Protein AF-A0A7J2HY08-F1 (afdb_monomer_lite)

Radius of gyration: 21.98 Å; chains: 1; bounding box: 40×42×78 Å

Sequence (176 aa):
MRKLLLFVFSIVVALGVGYAAGKLAKPFLTNLYYAYESLMCKAAVESSLNSEELERIAMEIRSSEICRGWRGNYCYIREAFNWVKRNVPYKPDDELENFLFLNNDPIYTLKHGNDCEGRAILVAAILKKLNVTDVYIVFGRIGKTRHACVLARSNDGRFTGFSCPENFEIDHLVRV

Secondary structure (DSSP, 8-state):
-HHHHHHHHHHHHHHHHHHHHHHHHHHHHHHHHHHHHHHHHHHHHHHHTT-HHHHHHHHHHHT-GGGTT--SSHHHHHHHHHHHHHHS-B-PPPHHHHHTTGGG-HHHHHHH-B-HHHHHHHHHHHHHHTT---EEEEEEEETTEEEEEEEEE-TTS-EEEES--TTEEEEEEEE-

pLDDT: mean 85.63, std 17.03, range [33.84, 98.44]

Foldseek 3Di:
DVVVVVVVVVVCVVVVVVVVCVVVVVVVVVVVVVVVVQVLLVCQLVVCLPDPVLLVVLVVLVPDPQCPPPDWCPSSLVSLLVCCVPQFDADEDDPVCVVVVVLSHLVSRNVPNYHQSSSQSVSQSSCVSNVQQFKKWFWFDDVPDTGIKIWGAIPVGDIDIRPQDPSTGTPDMHGD

Structure (mmCIF, N/CA/C/O backbone):
data_AF-A0A7J2HY08-F1
#
_entry.id   AF-A0A7J2HY08-F1
#
loop_
_atom_site.group_PDB
_atom_site.id
_atom_site.type_symbol
_atom_site.label_atom_id
_atom_site.label_alt_id
_atom_site.label_comp_id
_atom_site.label_asym_id
_atom_site.label_entity_id
_atom_site.label_seq_id
_atom_site.pdbx_PDB_ins_code
_atom_site.Cartn_x
_atom_site.Cartn_y
_atom_site.Cartn_z
_atom_site.occupancy
_atom_site.B_iso_or_equiv
_atom_site.auth_seq_id
_atom_site.auth_comp_id
_atom_site.auth_asym_id
_atom_site.auth_atom_id
_atom_site.pdbx_PDB_model_num
ATOM 1 N N . MET A 1 1 ? 16.734 -25.159 -60.564 1.00 49.59 1 MET A N 1
ATOM 2 C CA . MET A 1 1 ? 15.744 -24.195 -60.021 1.00 49.59 1 MET A CA 1
ATOM 3 C C . MET A 1 1 ? 14.776 -24.790 -58.985 1.00 49.59 1 MET A C 1
ATOM 5 O O . MET A 1 1 ? 14.518 -24.128 -57.993 1.00 49.59 1 MET A O 1
ATOM 9 N N . ARG A 1 2 ? 14.297 -26.041 -59.116 1.00 44.56 2 ARG A N 1
ATOM 10 C CA . ARG A 1 2 ? 13.337 -26.669 -58.169 1.00 44.56 2 ARG A CA 1
ATOM 11 C C . ARG A 1 2 ? 13.827 -26.852 -56.715 1.00 44.56 2 ARG A C 1
ATOM 13 O O . ARG A 1 2 ? 13.017 -26.833 -55.800 1.00 44.56 2 ARG A O 1
ATOM 20 N N . LYS A 1 3 ? 15.140 -26.996 -56.491 1.00 37.12 3 LYS A N 1
ATOM 21 C CA . LYS A 1 3 ? 15.734 -27.183 -55.149 1.00 37.12 3 LYS A CA 1
ATOM 22 C C . LYS A 1 3 ? 15.863 -25.885 -54.330 1.00 37.12 3 LYS A C 1
ATOM 24 O O . LYS A 1 3 ? 15.928 -25.956 -53.112 1.00 37.12 3 LYS A O 1
ATOM 29 N N . LEU A 1 4 ? 15.849 -24.716 -54.980 1.00 33.84 4 LEU A N 1
ATOM 30 C CA . LEU A 1 4 ? 15.969 -23.414 -54.307 1.00 33.84 4 LEU A CA 1
ATOM 31 C C . LEU A 1 4 ? 14.632 -22.971 -53.678 1.00 33.84 4 LEU A C 1
ATOM 33 O O . LEU A 1 4 ? 14.614 -22.412 -52.589 1.00 33.84 4 LEU A O 1
ATOM 37 N N . LEU A 1 5 ? 13.507 -23.303 -54.322 1.00 38.34 5 LEU A N 1
ATOM 38 C CA . LEU A 1 5 ? 12.154 -22.998 -53.833 1.00 38.34 5 LEU A CA 1
ATOM 39 C C . LEU A 1 5 ? 11.778 -23.766 -52.557 1.00 38.34 5 LEU A C 1
ATOM 41 O O . LEU A 1 5 ? 11.121 -23.208 -51.684 1.00 38.34 5 LEU A O 1
ATOM 45 N N . LEU A 1 6 ? 12.226 -25.017 -52.416 1.00 39.19 6 LEU A N 1
ATOM 46 C CA . LEU A 1 6 ? 11.966 -25.825 -51.218 1.00 39.19 6 LEU A CA 1
ATOM 47 C C . LEU A 1 6 ? 12.736 -25.311 -49.991 1.00 39.19 6 LEU A C 1
ATOM 49 O O . LEU A 1 6 ? 12.201 -25.333 -48.889 1.00 39.19 6 LEU A O 1
ATOM 53 N N . PHE A 1 7 ? 13.949 -24.782 -50.181 1.00 37.19 7 PHE A N 1
ATOM 54 C CA . PHE A 1 7 ? 14.772 -24.254 -49.087 1.00 37.19 7 PHE A CA 1
ATOM 55 C C . PHE A 1 7 ? 14.223 -22.928 -48.530 1.00 37.19 7 PHE A C 1
ATOM 57 O O . PHE A 1 7 ? 14.184 -22.725 -47.318 1.00 37.19 7 PHE A O 1
ATOM 64 N N . VAL A 1 8 ? 13.719 -22.050 -49.405 1.00 47.34 8 VAL A N 1
ATOM 65 C CA . VAL A 1 8 ? 13.074 -20.788 -48.997 1.00 47.34 8 VAL A CA 1
ATOM 66 C C . VAL A 1 8 ? 11.752 -21.053 -48.265 1.00 47.34 8 VAL A C 1
ATOM 68 O O . VAL A 1 8 ? 11.467 -20.396 -47.267 1.00 47.34 8 VAL A O 1
ATOM 71 N N . PHE A 1 9 ? 10.974 -22.057 -48.684 1.00 43.19 9 PHE A N 1
ATOM 72 C CA . PHE A 1 9 ? 9.711 -22.405 -48.024 1.00 43.19 9 PHE A CA 1
ATOM 73 C C . PHE A 1 9 ? 9.922 -22.938 -46.596 1.00 43.19 9 PHE A C 1
ATOM 75 O O . PHE A 1 9 ? 9.191 -22.559 -45.684 1.00 43.19 9 PHE A O 1
ATOM 82 N N . SER A 1 10 ? 10.963 -23.745 -46.359 1.00 40.88 10 SER A N 1
ATOM 83 C CA . SER A 1 10 ? 11.300 -24.249 -45.019 1.00 40.88 10 SER A CA 1
ATOM 84 C C . SER A 1 10 ? 11.743 -23.146 -44.051 1.00 40.88 10 SER A C 1
ATOM 86 O O . SER A 1 10 ? 11.384 -23.194 -42.877 1.00 40.88 10 SER A O 1
ATOM 88 N N . ILE A 1 11 ? 12.461 -22.124 -44.533 1.00 47.69 11 ILE A N 1
ATOM 89 C CA . ILE A 1 11 ? 12.860 -20.965 -43.717 1.00 47.69 11 ILE A CA 1
ATOM 90 C C . ILE A 1 11 ? 11.644 -20.086 -43.392 1.00 47.69 11 ILE A C 1
ATOM 92 O O . ILE A 1 11 ? 11.488 -19.665 -42.250 1.00 47.69 11 ILE A O 1
ATOM 96 N N . VAL A 1 12 ? 10.740 -19.858 -44.352 1.00 51.19 12 VAL A N 1
ATOM 97 C CA . VAL A 1 12 ? 9.512 -19.072 -44.127 1.00 51.19 12 VAL A CA 1
ATOM 98 C C . VAL A 1 12 ? 8.552 -19.783 -43.167 1.00 51.19 12 VAL A C 1
ATOM 100 O O . VAL A 1 12 ? 7.958 -19.128 -42.315 1.00 51.19 12 VAL A O 1
ATOM 103 N N . VAL A 1 13 ? 8.438 -21.114 -43.230 1.00 52.03 13 VAL A N 1
ATOM 104 C CA . VAL A 1 13 ? 7.630 -21.893 -42.276 1.00 52.03 13 VAL A CA 1
ATOM 105 C C . VAL A 1 13 ? 8.285 -21.929 -40.890 1.00 52.03 13 VAL A C 1
ATOM 107 O O . VAL A 1 13 ? 7.591 -21.717 -39.902 1.00 52.03 13 VAL A O 1
ATOM 110 N N . ALA A 1 14 ? 9.607 -22.099 -40.782 1.00 46.88 14 ALA A N 1
ATOM 111 C CA . ALA A 1 14 ? 10.306 -22.060 -39.492 1.00 46.88 14 ALA A CA 1
ATOM 112 C C . ALA A 1 14 ? 10.238 -20.671 -38.824 1.00 46.88 14 ALA A C 1
ATOM 114 O O . ALA A 1 14 ? 9.980 -20.570 -37.623 1.00 46.88 14 ALA A O 1
ATOM 115 N N . LEU A 1 15 ? 10.384 -19.594 -39.603 1.00 43.50 15 LEU A N 1
ATOM 116 C CA . LEU A 1 15 ? 10.199 -18.221 -39.127 1.00 43.50 15 LEU A CA 1
ATOM 117 C C . LEU A 1 15 ? 8.727 -17.926 -38.806 1.00 43.50 15 LEU A C 1
ATOM 119 O O . LEU A 1 15 ? 8.451 -17.268 -37.809 1.00 43.50 15 LEU A O 1
ATOM 123 N N . GLY A 1 16 ? 7.777 -18.450 -39.584 1.00 47.25 16 GLY A N 1
ATOM 124 C CA . GLY A 1 16 ? 6.339 -18.309 -39.339 1.00 47.25 16 GLY A CA 1
ATOM 125 C C . GLY A 1 16 ? 5.863 -19.025 -38.071 1.00 47.25 16 GLY A C 1
ATOM 126 O O . GLY A 1 16 ? 5.072 -18.463 -37.315 1.00 47.25 16 GLY A O 1
ATOM 127 N N . VAL A 1 17 ? 6.392 -20.220 -37.785 1.00 49.00 17 VAL A N 1
ATOM 128 C CA . VAL A 1 17 ? 6.096 -20.991 -36.564 1.00 49.00 17 VAL A CA 1
ATOM 129 C C . VAL A 1 17 ? 6.774 -20.369 -35.341 1.00 49.00 17 VAL A C 1
ATOM 131 O O . VAL A 1 17 ? 6.126 -20.236 -34.307 1.00 49.00 17 VAL A O 1
ATOM 134 N N . GLY A 1 18 ? 8.018 -19.888 -35.453 1.00 47.19 18 GLY A N 1
ATOM 135 C CA . GLY A 1 18 ? 8.676 -19.124 -34.383 1.00 47.19 18 GLY A CA 1
ATOM 136 C C . GLY A 1 18 ? 7.981 -17.788 -34.085 1.00 47.19 18 GLY A C 1
ATOM 137 O O . GLY A 1 18 ? 7.846 -17.394 -32.927 1.00 47.19 18 GLY A O 1
ATOM 138 N N . TYR A 1 19 ? 7.460 -17.116 -35.113 1.00 47.34 19 TYR A N 1
ATOM 139 C CA . TYR A 1 19 ? 6.717 -15.861 -34.976 1.00 47.34 19 TYR A CA 1
ATOM 140 C C . TYR A 1 19 ? 5.312 -16.069 -34.384 1.00 47.34 19 TYR A C 1
ATOM 142 O O . TYR A 1 19 ? 4.876 -15.285 -33.539 1.00 47.34 19 TYR A O 1
ATOM 150 N N . ALA A 1 20 ? 4.617 -17.147 -34.762 1.00 52.19 20 ALA A N 1
ATOM 151 C CA . ALA A 1 20 ? 3.341 -17.539 -34.163 1.00 52.19 20 ALA A CA 1
ATOM 152 C C . ALA A 1 20 ? 3.508 -18.023 -32.709 1.00 52.19 20 ALA A C 1
ATOM 154 O O . ALA A 1 20 ? 2.745 -17.606 -31.836 1.00 52.19 20 ALA A O 1
ATOM 155 N N . ALA A 1 21 ? 4.549 -18.812 -32.420 1.00 52.12 21 ALA A N 1
ATOM 156 C CA . ALA A 1 21 ? 4.904 -19.226 -31.063 1.00 52.12 21 ALA A CA 1
ATOM 157 C C . ALA A 1 21 ? 5.285 -18.023 -30.188 1.00 52.12 21 ALA A C 1
ATOM 159 O O . ALA A 1 21 ? 4.823 -17.926 -29.059 1.00 52.12 21 ALA A O 1
ATOM 160 N N . GLY A 1 22 ? 6.029 -17.047 -30.718 1.00 52.62 22 GLY A N 1
ATOM 161 C CA . GLY A 1 22 ? 6.338 -15.798 -30.017 1.00 52.62 22 GLY A CA 1
ATOM 162 C C . GLY A 1 22 ? 5.111 -14.913 -29.754 1.00 52.62 22 GLY A C 1
ATOM 163 O O . GLY A 1 22 ? 5.041 -14.258 -28.713 1.00 52.62 22 GLY A O 1
ATOM 164 N N . LYS A 1 23 ? 4.116 -14.906 -30.654 1.00 56.31 23 LYS A N 1
ATOM 165 C CA . LYS A 1 23 ? 2.847 -14.178 -30.459 1.00 56.31 23 LYS A CA 1
ATOM 166 C C . LYS A 1 23 ? 1.919 -14.829 -29.431 1.00 56.31 23 LYS A C 1
ATOM 168 O O . LYS A 1 23 ? 1.181 -14.101 -28.780 1.00 56.31 23 LYS A O 1
ATOM 173 N N . LEU A 1 24 ? 1.967 -16.152 -29.267 1.00 56.28 24 LEU A N 1
ATOM 174 C CA . LEU A 1 24 ? 1.190 -16.881 -28.253 1.00 56.28 24 LEU A CA 1
ATOM 175 C C . LEU A 1 24 ? 1.922 -16.979 -26.904 1.00 56.28 24 LEU A C 1
ATOM 177 O O . LEU A 1 24 ? 1.288 -16.926 -25.854 1.00 56.28 24 LEU A O 1
ATOM 181 N N . ALA A 1 25 ? 3.255 -17.049 -26.914 1.00 61.66 25 ALA A N 1
ATOM 182 C CA . ALA A 1 25 ? 4.068 -17.113 -25.703 1.00 61.66 25 ALA A CA 1
ATOM 183 C C . ALA A 1 25 ? 4.076 -15.788 -24.933 1.00 61.66 25 ALA A C 1
ATOM 185 O O . ALA A 1 25 ? 4.043 -15.807 -23.710 1.00 61.66 25 ALA A O 1
ATOM 186 N N . LYS A 1 26 ? 4.074 -14.636 -25.620 1.00 61.72 26 LYS A N 1
ATOM 187 C CA . LYS A 1 26 ? 4.031 -13.319 -24.960 1.00 61.72 26 LYS A CA 1
ATOM 188 C C . LYS A 1 26 ? 2.834 -13.145 -24.015 1.00 61.72 26 LYS A C 1
ATOM 190 O O . LYS A 1 26 ? 3.081 -12.912 -22.839 1.00 61.72 26 LYS A O 1
ATOM 195 N N . PRO A 1 27 ? 1.569 -13.289 -24.456 1.00 69.88 27 PRO A N 1
ATOM 196 C CA . PRO A 1 27 ? 0.425 -13.138 -23.558 1.00 69.88 27 PRO A CA 1
ATOM 197 C C . PRO A 1 27 ? 0.414 -14.195 -22.447 1.00 69.88 27 PRO A C 1
ATOM 199 O O . PRO A 1 27 ? 0.046 -13.882 -21.321 1.00 69.88 27 PRO A O 1
ATOM 202 N N . PHE A 1 28 ? 0.874 -15.421 -22.722 1.00 69.69 28 PHE A N 1
ATOM 203 C CA . PHE A 1 28 ? 0.997 -16.457 -21.694 1.00 69.69 28 PHE A CA 1
ATOM 204 C C . PHE A 1 28 ? 2.020 -16.087 -20.607 1.00 69.69 28 PHE A C 1
ATOM 206 O O . PHE A 1 28 ? 1.708 -16.161 -19.422 1.00 69.69 28 PHE A O 1
ATOM 213 N N . LEU A 1 29 ? 3.215 -15.639 -20.998 1.00 70.62 29 LEU A N 1
ATOM 214 C CA . LEU A 1 29 ? 4.263 -15.205 -20.071 1.00 70.62 29 LEU A CA 1
ATOM 215 C C . LEU A 1 29 ? 3.851 -13.951 -19.293 1.00 70.62 29 LEU A C 1
ATOM 217 O O . LEU A 1 29 ? 4.128 -13.864 -18.102 1.00 70.62 29 LEU A O 1
ATOM 221 N N . THR A 1 30 ? 3.145 -13.015 -19.931 1.00 74.31 30 THR A N 1
ATOM 222 C CA . THR A 1 30 ? 2.574 -11.841 -19.260 1.00 74.31 30 THR A CA 1
ATOM 223 C C . THR A 1 30 ? 1.539 -12.243 -18.207 1.00 74.31 30 THR A C 1
ATOM 225 O O . THR A 1 30 ? 1.600 -11.759 -17.082 1.00 74.31 30 THR A O 1
ATOM 228 N N . ASN A 1 31 ? 0.640 -13.180 -18.522 1.00 74.38 31 ASN A N 1
ATOM 229 C CA . ASN A 1 31 ? -0.336 -13.686 -17.553 1.00 74.38 31 ASN A CA 1
ATOM 230 C C . ASN A 1 31 ? 0.332 -14.429 -16.389 1.00 74.38 31 ASN A C 1
ATOM 232 O O . ASN A 1 31 ? -0.079 -14.262 -15.244 1.00 74.38 31 ASN A O 1
ATOM 236 N N . LEU A 1 32 ? 1.365 -15.230 -16.668 1.00 77.88 32 LEU A N 1
ATOM 237 C CA . LEU A 1 32 ? 2.131 -15.925 -15.633 1.00 77.88 32 LEU A CA 1
ATOM 238 C C . LEU A 1 32 ? 2.846 -14.926 -14.712 1.00 77.88 32 LEU A C 1
ATOM 240 O O . LEU A 1 32 ? 2.826 -15.091 -13.495 1.00 77.88 32 LEU A O 1
ATOM 244 N N . TYR A 1 33 ? 3.433 -13.878 -15.294 1.00 80.00 33 TYR A N 1
ATOM 245 C CA . TYR A 1 33 ? 4.086 -12.802 -14.556 1.00 80.00 33 TYR A CA 1
ATOM 246 C C . TYR A 1 33 ? 3.100 -12.084 -13.625 1.00 80.00 33 TYR A C 1
ATOM 248 O O . TYR A 1 33 ? 3.364 -11.988 -12.432 1.00 80.00 33 TYR A O 1
ATOM 256 N N . TYR A 1 34 ? 1.927 -11.676 -14.122 1.00 82.00 34 TYR A N 1
ATOM 257 C CA . TYR A 1 34 ? 0.913 -11.028 -13.281 1.00 82.00 34 TYR A CA 1
ATOM 258 C C . TYR A 1 34 ? 0.350 -11.955 -12.202 1.00 82.00 34 TYR A C 1
ATOM 260 O O . TYR A 1 34 ? 0.070 -11.507 -11.092 1.00 82.00 34 TYR A O 1
ATOM 268 N N . ALA A 1 35 ? 0.200 -13.252 -12.488 1.00 81.50 35 ALA A N 1
ATOM 269 C CA . ALA A 1 35 ? -0.213 -14.226 -11.482 1.00 81.50 35 ALA A CA 1
ATOM 270 C C . ALA A 1 35 ? 0.835 -14.371 -10.366 1.00 81.50 35 ALA A C 1
ATOM 272 O O . ALA A 1 35 ? 0.473 -14.434 -9.191 1.00 81.50 35 ALA A O 1
ATOM 273 N N . TYR A 1 36 ? 2.121 -14.386 -10.726 1.00 84.75 36 TYR A N 1
ATOM 274 C CA . TYR A 1 36 ? 3.223 -14.408 -9.768 1.00 84.75 36 TYR A CA 1
ATOM 275 C C . TYR A 1 36 ? 3.266 -13.127 -8.922 1.00 84.75 36 TYR A C 1
ATOM 277 O O . TYR A 1 36 ? 3.252 -13.219 -7.699 1.00 84.75 36 TYR A O 1
ATOM 285 N N . GLU A 1 37 ? 3.233 -11.948 -9.550 1.00 82.50 37 GLU A N 1
ATOM 286 C CA . GLU A 1 37 ? 3.218 -10.638 -8.875 1.00 82.50 37 GLU A CA 1
ATOM 287 C C . GLU A 1 37 ? 2.030 -10.543 -7.900 1.00 82.50 37 GLU A C 1
ATOM 289 O O . GLU A 1 37 ? 2.197 -10.236 -6.721 1.00 82.50 37 GLU A O 1
ATOM 294 N N . SER A 1 38 ? 0.841 -10.977 -8.337 1.00 85.56 38 SER A N 1
ATOM 295 C CA . SER A 1 38 ? -0.355 -11.051 -7.488 1.00 85.56 38 SER A CA 1
ATOM 296 C C . SER A 1 38 ? -0.171 -11.943 -6.259 1.00 85.56 38 SER A C 1
ATOM 298 O O . SER A 1 38 ? -0.590 -11.578 -5.158 1.00 85.56 38 SER A O 1
ATOM 300 N N . LEU A 1 39 ? 0.42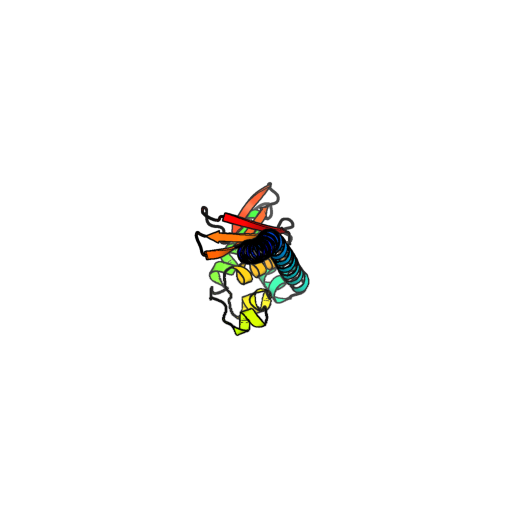7 -13.124 -6.439 1.00 88.69 39 LEU A N 1
ATOM 301 C CA . LEU A 1 39 ? 0.662 -14.067 -5.350 1.00 88.69 39 LEU A CA 1
ATOM 302 C C . LEU A 1 39 ? 1.675 -13.511 -4.346 1.00 88.69 39 LEU A C 1
ATOM 304 O O . LEU A 1 39 ? 1.435 -13.592 -3.142 1.00 88.69 39 LEU A O 1
ATOM 308 N N . MET A 1 40 ? 2.768 -12.926 -4.837 1.00 87.88 40 MET A 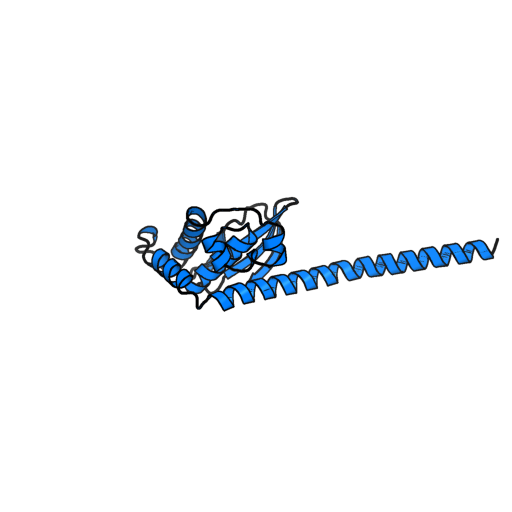N 1
ATOM 309 C CA . MET A 1 40 ? 3.836 -12.386 -3.998 1.00 87.88 40 MET A CA 1
ATOM 310 C C . MET A 1 40 ? 3.351 -11.206 -3.161 1.00 87.88 40 MET A C 1
ATOM 312 O O . MET A 1 40 ? 3.529 -11.224 -1.945 1.00 87.88 40 MET A O 1
ATOM 316 N N . CYS A 1 41 ? 2.652 -10.235 -3.756 1.00 88.75 41 CYS A N 1
ATOM 317 C CA . CYS A 1 41 ? 2.145 -9.088 -3.003 1.00 88.75 41 CYS A CA 1
ATOM 318 C C . CYS A 1 41 ? 1.096 -9.497 -1.967 1.00 88.75 41 CYS A C 1
ATOM 320 O O . CYS A 1 41 ? 1.079 -8.979 -0.850 1.00 88.75 41 CYS A O 1
ATOM 322 N N . LYS A 1 42 ? 0.223 -10.451 -2.311 1.00 93.12 42 LYS A N 1
ATOM 323 C CA . LYS A 1 42 ? -0.762 -10.969 -1.363 1.00 93.12 42 LYS A CA 1
ATOM 324 C C . LYS A 1 42 ? -0.086 -11.683 -0.192 1.00 93.12 42 LYS A C 1
ATOM 326 O O . LYS A 1 42 ? -0.398 -11.381 0.956 1.00 93.12 42 LYS A O 1
ATOM 331 N N . ALA A 1 43 ? 0.868 -12.570 -0.473 1.00 92.44 43 ALA A N 1
ATOM 332 C CA . ALA A 1 43 ? 1.618 -13.281 0.558 1.00 92.44 43 ALA A CA 1
ATOM 333 C C . ALA A 1 43 ? 2.425 -12.320 1.448 1.00 92.44 43 ALA A C 1
ATOM 335 O O . ALA A 1 43 ? 2.441 -12.477 2.668 1.00 92.44 43 ALA A O 1
ATOM 336 N N . ALA A 1 44 ? 3.043 -11.293 0.863 1.00 92.88 44 ALA A N 1
ATOM 337 C CA . ALA A 1 44 ? 3.742 -10.234 1.583 1.00 92.88 44 ALA A CA 1
ATOM 338 C C . ALA A 1 44 ? 2.827 -9.504 2.575 1.00 92.88 44 ALA A C 1
ATOM 340 O O . ALA A 1 44 ? 3.132 -9.409 3.766 1.00 92.88 44 ALA A O 1
ATOM 341 N N . VAL A 1 45 ? 1.666 -9.039 2.106 1.00 94.81 45 VAL A N 1
ATOM 342 C CA . VAL A 1 45 ? 0.680 -8.379 2.967 1.00 94.81 45 VAL A CA 1
ATOM 343 C C . VAL A 1 45 ? 0.219 -9.325 4.076 1.00 94.81 45 VAL A C 1
ATOM 345 O O . VAL A 1 45 ? 0.303 -8.958 5.245 1.00 94.81 45 VAL A O 1
ATOM 348 N N . GLU A 1 46 ? -0.207 -10.545 3.741 1.00 94.75 46 GLU A N 1
ATOM 349 C CA . GLU A 1 46 ? -0.746 -11.516 4.703 1.00 94.75 46 GLU A CA 1
ATOM 350 C C . GLU A 1 46 ? 0.280 -11.936 5.765 1.00 94.75 46 GLU A C 1
ATOM 352 O O . GLU A 1 46 ? -0.032 -11.949 6.957 1.00 94.75 46 GLU A O 1
ATOM 357 N N . SER A 1 47 ? 1.519 -12.223 5.358 1.00 92.88 47 SER A N 1
ATOM 358 C CA . SER A 1 47 ? 2.599 -12.610 6.277 1.00 92.88 47 SER A CA 1
ATOM 359 C C . SER A 1 47 ? 3.001 -11.483 7.233 1.00 92.88 47 SER A C 1
ATOM 361 O O . SER A 1 47 ? 3.385 -11.749 8.373 1.00 92.88 47 SER A O 1
ATOM 363 N N . SER A 1 48 ? 2.839 -10.223 6.821 1.00 93.38 48 SER A N 1
ATOM 364 C CA . SER A 1 48 ? 3.151 -9.062 7.658 1.00 93.38 48 SER A CA 1
ATOM 365 C C . SER A 1 48 ? 2.091 -8.740 8.718 1.00 93.38 48 SER A C 1
ATOM 367 O O . SER A 1 48 ? 2.367 -7.982 9.649 1.00 93.38 48 SER A O 1
ATOM 369 N N . LEU A 1 49 ? 0.886 -9.325 8.651 1.00 93.00 49 LEU A N 1
ATOM 370 C CA . LEU A 1 49 ? -0.228 -8.962 9.545 1.00 93.00 49 LEU A CA 1
ATOM 371 C C . LEU A 1 49 ? 0.006 -9.296 11.023 1.00 93.00 49 LEU A C 1
ATOM 373 O O . LEU A 1 49 ? -0.740 -8.807 11.869 1.00 93.00 49 LEU A O 1
ATOM 377 N N . ASN A 1 50 ? 1.037 -10.066 11.358 1.00 93.88 50 ASN A N 1
ATOM 378 C CA . ASN A 1 50 ? 1.432 -10.324 12.744 1.00 93.88 50 ASN A CA 1
ATOM 379 C C . ASN A 1 50 ? 2.536 -9.376 13.253 1.00 93.88 50 ASN A C 1
ATOM 381 O O . ASN A 1 50 ? 2.944 -9.499 14.402 1.00 93.88 50 ASN A O 1
ATOM 385 N N . SER A 1 51 ? 3.006 -8.419 12.442 1.00 96.62 51 SER A N 1
ATOM 386 C CA . SER A 1 51 ? 4.025 -7.445 12.860 1.00 96.62 51 SER A CA 1
ATOM 387 C C . SER A 1 51 ? 3.507 -6.504 13.952 1.00 96.62 51 SER A C 1
ATOM 389 O O . SER A 1 51 ? 2.443 -5.881 13.817 1.00 96.62 51 SER A O 1
ATOM 391 N N . GLU A 1 52 ? 4.310 -6.364 15.009 1.00 96.94 52 GLU A N 1
ATOM 392 C CA . GLU A 1 52 ? 4.115 -5.386 16.081 1.00 96.94 52 GLU A CA 1
ATOM 393 C C . GLU A 1 52 ? 4.322 -3.952 15.580 1.00 96.94 52 GLU A C 1
ATOM 395 O O . GLU A 1 52 ? 3.583 -3.050 15.976 1.00 96.94 52 GLU A O 1
ATOM 400 N N . GLU A 1 53 ? 5.270 -3.720 14.663 1.00 96.94 53 GLU A N 1
ATOM 401 C CA . GLU A 1 53 ? 5.485 -2.398 14.076 1.00 96.94 53 GLU A CA 1
ATOM 402 C C . GLU A 1 53 ? 4.262 -1.913 13.297 1.00 96.94 53 GLU A C 1
ATOM 404 O O . GLU A 1 53 ? 3.859 -0.757 13.452 1.00 96.94 53 GLU A O 1
ATOM 409 N N . LEU A 1 54 ? 3.633 -2.787 12.502 1.00 97.25 54 LEU A N 1
ATOM 410 C CA . LEU A 1 54 ? 2.411 -2.425 11.785 1.00 97.25 54 LEU A CA 1
ATOM 411 C C . LEU A 1 54 ? 1.229 -2.205 12.733 1.00 97.25 54 LEU A C 1
ATOM 413 O O . LEU A 1 54 ? 0.422 -1.308 12.489 1.00 97.25 54 LEU A O 1
ATOM 417 N N . GLU A 1 55 ? 1.130 -2.968 13.827 1.00 97.56 55 GLU A N 1
ATOM 418 C CA . GLU A 1 55 ? 0.108 -2.718 14.851 1.00 97.56 55 GLU A CA 1
ATOM 419 C C . GLU A 1 55 ? 0.315 -1.353 15.519 1.00 97.56 55 GLU A C 1
ATOM 421 O O . GLU A 1 55 ? -0.632 -0.578 15.658 1.00 97.56 55 GLU A O 1
ATOM 426 N N . ARG A 1 56 ? 1.563 -1.009 15.862 1.00 97.75 56 ARG A N 1
ATOM 427 C CA . ARG A 1 56 ? 1.915 0.295 16.435 1.00 97.75 56 ARG A CA 1
ATOM 428 C C . ARG A 1 56 ? 1.514 1.444 15.510 1.00 97.75 56 ARG A C 1
ATOM 430 O O . ARG A 1 56 ? 0.912 2.411 15.971 1.00 97.75 56 ARG A O 1
ATOM 437 N N . ILE A 1 57 ? 1.805 1.329 14.215 1.00 98.00 57 ILE A N 1
ATOM 438 C CA . ILE A 1 57 ? 1.438 2.340 13.212 1.00 98.00 57 ILE A CA 1
ATOM 439 C C . ILE A 1 57 ? -0.084 2.435 13.063 1.00 98.00 57 ILE A C 1
ATOM 441 O O . ILE A 1 57 ? -0.639 3.533 13.038 1.00 98.00 57 ILE A O 1
ATOM 445 N N . ALA A 1 58 ? -0.786 1.301 13.004 1.00 97.19 58 ALA A N 1
ATOM 446 C CA . ALA A 1 58 ? -2.243 1.296 12.930 1.00 97.19 58 ALA A CA 1
ATOM 447 C C . ALA A 1 58 ? -2.877 1.959 14.164 1.00 97.19 58 ALA A C 1
ATOM 449 O O . ALA A 1 58 ? -3.838 2.717 14.025 1.00 97.19 58 ALA A O 1
ATOM 450 N N . MET A 1 59 ? -2.329 1.731 15.362 1.00 96.69 59 MET A N 1
ATOM 451 C CA . MET A 1 59 ? -2.754 2.425 16.581 1.00 96.69 59 MET A CA 1
ATOM 452 C C . MET A 1 59 ? -2.506 3.934 16.507 1.00 96.69 59 MET A C 1
ATOM 454 O O . MET A 1 59 ? -3.408 4.693 16.849 1.00 96.69 59 MET A O 1
ATOM 458 N N . GLU A 1 60 ? -1.344 4.369 16.016 1.00 96.88 60 GLU A N 1
ATOM 459 C CA . GLU A 1 60 ? -1.008 5.789 15.820 1.00 96.88 60 GLU A CA 1
ATOM 460 C C . GLU A 1 60 ? -1.985 6.485 14.855 1.00 96.88 60 GLU A C 1
ATOM 462 O O . GLU A 1 60 ? -2.463 7.587 15.115 1.00 96.88 60 GLU A O 1
ATOM 467 N N . ILE A 1 61 ? -2.357 5.815 13.762 1.00 96.94 61 ILE A N 1
ATOM 468 C CA . ILE A 1 61 ? -3.344 6.334 12.806 1.00 96.94 61 ILE A CA 1
ATOM 469 C C . ILE A 1 61 ? -4.746 6.381 13.430 1.00 96.94 61 ILE A C 1
ATOM 471 O O . ILE A 1 61 ? -5.467 7.364 13.251 1.00 96.94 61 ILE A O 1
ATOM 475 N N . ARG A 1 62 ? -5.146 5.344 14.180 1.00 94.06 62 ARG A N 1
ATOM 476 C CA . ARG A 1 62 ? -6.452 5.291 14.866 1.00 94.06 62 ARG A CA 1
ATOM 477 C C . ARG A 1 62 ? -6.599 6.390 15.916 1.00 94.06 62 ARG A C 1
ATOM 479 O O . ARG A 1 62 ? -7.695 6.931 16.060 1.00 94.06 62 ARG A O 1
ATOM 486 N N . SER A 1 63 ? -5.523 6.701 16.638 1.00 93.69 63 SER A N 1
ATOM 487 C CA . SER A 1 63 ? -5.494 7.729 17.683 1.00 93.69 63 SER A CA 1
ATOM 488 C C . SER A 1 63 ? -5.221 9.139 17.152 1.00 93.69 63 SER A C 1
ATOM 490 O O . SER A 1 63 ? -5.229 10.087 17.934 1.00 93.69 63 SER A O 1
ATOM 492 N N . SER A 1 64 ? -5.019 9.300 15.840 1.00 93.56 64 SER A N 1
ATOM 493 C CA . SER A 1 64 ? -4.772 10.602 15.227 1.00 93.56 64 SER A CA 1
ATOM 494 C C . SER A 1 64 ? -5.944 11.564 15.433 1.00 93.56 64 SER A C 1
ATOM 496 O O . SER A 1 64 ? -7.088 11.295 15.052 1.00 93.56 64 SER A O 1
ATOM 498 N N . GLU A 1 65 ? -5.626 12.749 15.953 1.00 93.56 65 GLU A N 1
ATOM 499 C CA . GLU A 1 65 ? -6.552 13.872 16.123 1.00 93.56 65 GLU A CA 1
ATOM 500 C C . GLU A 1 65 ? -7.244 14.275 14.814 1.00 93.56 65 GLU A C 1
ATOM 502 O O . GLU A 1 65 ? -8.387 14.731 14.831 1.00 93.56 65 GLU A O 1
ATOM 507 N N . ILE A 1 66 ? -6.582 14.052 13.671 1.00 92.38 66 ILE A N 1
ATOM 508 C CA . ILE A 1 66 ? -7.093 14.361 12.326 1.00 92.38 66 ILE A CA 1
ATOM 509 C C . ILE A 1 66 ? -8.409 13.619 12.055 1.00 92.38 66 ILE A C 1
ATOM 511 O O . ILE A 1 66 ? -9.309 14.159 11.408 1.00 92.38 66 ILE A O 1
ATOM 515 N N . CYS A 1 67 ? -8.534 12.394 12.571 1.00 93.31 67 CYS A N 1
ATOM 516 C CA . CYS A 1 67 ? -9.698 11.541 12.358 1.00 93.31 67 CYS A CA 1
ATOM 517 C C . CYS A 1 67 ? -10.697 11.552 13.517 1.00 93.31 67 CYS A C 1
ATOM 519 O O . CYS A 1 67 ? -11.689 10.818 13.482 1.00 93.31 67 CYS A O 1
ATOM 521 N N . ARG A 1 68 ? -10.505 12.411 14.524 1.00 92.12 68 ARG A N 1
ATOM 522 C CA . ARG A 1 68 ? -11.442 12.523 15.643 1.00 92.12 68 ARG A CA 1
ATOM 523 C C . ARG A 1 68 ? -12.832 12.938 15.142 1.00 92.12 68 ARG A C 1
ATOM 525 O O . ARG A 1 68 ? -12.987 13.929 14.437 1.00 92.12 68 ARG A O 1
ATOM 532 N N . GLY A 1 69 ? -13.854 12.169 15.519 1.00 86.69 69 GLY A N 1
ATOM 533 C CA . GLY A 1 69 ? -15.253 12.432 15.154 1.00 86.69 69 GLY A CA 1
ATOM 534 C C . GLY A 1 69 ? -15.664 11.961 13.753 1.00 86.69 69 GLY A C 1
ATOM 535 O O . GLY A 1 69 ? -16.838 12.084 13.397 1.00 86.69 69 GLY A O 1
ATOM 536 N N . TRP A 1 70 ? -14.751 11.383 12.968 1.00 88.00 70 TRP A N 1
ATOM 537 C CA . TRP A 1 70 ? -15.101 10.788 11.681 1.00 88.00 70 TRP A CA 1
ATOM 538 C C . TRP A 1 70 ? -15.856 9.469 11.864 1.00 88.00 70 TRP A C 1
ATOM 540 O O . TRP A 1 70 ? -15.538 8.658 12.731 1.00 88.00 70 TRP A O 1
ATOM 550 N N . ARG A 1 71 ? -16.862 9.238 11.013 1.00 82.62 71 ARG A N 1
ATOM 551 C CA . ARG A 1 71 ? -17.575 7.957 10.933 1.00 82.62 71 ARG A CA 1
ATOM 552 C C . ARG A 1 71 ? -17.011 7.123 9.784 1.00 82.62 71 ARG A C 1
ATOM 554 O O . ARG A 1 71 ? -16.847 7.627 8.676 1.00 82.62 71 ARG A O 1
ATOM 561 N N . GLY A 1 72 ? -16.770 5.838 10.041 1.00 86.06 72 GLY A N 1
ATOM 562 C CA . GLY A 1 72 ? -16.226 4.902 9.055 1.00 86.06 72 GLY A CA 1
ATOM 563 C C . GLY A 1 72 ? -14.709 5.007 8.874 1.00 86.06 72 GLY A C 1
ATOM 564 O O . GLY A 1 72 ? -14.017 5.696 9.617 1.00 86.06 72 GLY A O 1
ATOM 565 N N . ASN A 1 73 ? -14.182 4.292 7.881 1.00 93.88 73 ASN A N 1
ATOM 566 C CA . ASN A 1 73 ? -12.741 4.129 7.658 1.00 93.88 73 ASN A CA 1
ATOM 567 C C . ASN A 1 73 ? -12.128 5.096 6.630 1.00 93.88 73 ASN A C 1
ATOM 569 O O . ASN A 1 73 ? -10.916 5.075 6.448 1.00 93.88 73 ASN A O 1
ATOM 573 N N . TYR A 1 74 ? -12.915 5.971 5.992 1.00 94.56 74 TYR A N 1
ATOM 574 C CA . TYR A 1 74 ? -12.409 6.896 4.967 1.00 94.56 74 TYR A CA 1
ATOM 575 C C . TYR A 1 74 ? -11.277 7.802 5.478 1.00 94.56 74 TYR A C 1
ATOM 577 O O . TYR A 1 74 ? -10.253 7.951 4.809 1.00 94.56 74 TYR A O 1
ATOM 585 N N . CYS A 1 75 ? -11.424 8.378 6.678 1.00 95.25 75 CYS A N 1
ATOM 586 C CA . CYS A 1 75 ? -10.367 9.214 7.250 1.00 95.25 75 CYS A CA 1
ATOM 587 C C . CYS A 1 75 ? -9.100 8.405 7.533 1.00 95.25 75 CYS A C 1
ATOM 589 O O . CYS A 1 75 ? -8.019 8.817 7.129 1.00 95.25 75 CYS A O 1
ATOM 591 N N . TYR A 1 76 ? -9.236 7.225 8.145 1.00 96.50 76 TYR A N 1
ATOM 592 C CA . TYR A 1 76 ? -8.096 6.365 8.464 1.00 96.50 76 TYR A CA 1
ATOM 593 C C . TYR A 1 76 ? -7.356 5.880 7.211 1.00 96.50 76 TYR A C 1
ATOM 595 O O . TYR A 1 76 ? -6.132 5.807 7.231 1.00 96.50 76 TYR A O 1
ATOM 603 N N . ILE A 1 77 ? -8.064 5.631 6.101 1.00 97.88 77 ILE A N 1
ATOM 604 C CA . ILE A 1 77 ? -7.444 5.330 4.801 1.00 97.88 77 ILE A CA 1
ATOM 605 C C . ILE A 1 77 ? -6.561 6.499 4.348 1.00 97.88 77 ILE A C 1
ATOM 607 O O . ILE A 1 77 ? -5.383 6.320 4.043 1.00 97.88 77 ILE A O 1
ATOM 611 N N . ARG A 1 78 ? -7.113 7.719 4.339 1.00 97.00 78 ARG A N 1
ATOM 612 C CA . ARG A 1 78 ? -6.358 8.917 3.944 1.00 97.00 78 ARG A CA 1
ATOM 613 C C . ARG A 1 78 ? -5.203 9.209 4.889 1.00 97.00 78 ARG A C 1
ATOM 615 O O . ARG A 1 78 ? -4.148 9.651 4.440 1.00 97.00 78 ARG A O 1
ATOM 622 N N . GLU A 1 79 ? -5.387 8.966 6.178 1.00 97.25 79 GLU A N 1
ATOM 623 C CA . GLU A 1 79 ? -4.339 9.211 7.151 1.00 97.25 79 GLU A CA 1
ATOM 624 C C . GLU A 1 79 ? -3.218 8.180 7.050 1.00 97.25 79 GLU A C 1
ATOM 626 O O . GLU A 1 79 ? -2.060 8.575 7.099 1.00 97.25 79 GLU A O 1
ATOM 631 N N . ALA A 1 80 ? -3.513 6.910 6.758 1.00 98.06 80 ALA A N 1
ATOM 632 C CA . ALA A 1 80 ? -2.489 5.922 6.410 1.00 98.06 80 ALA A CA 1
ATOM 633 C C . ALA A 1 80 ? -1.659 6.363 5.193 1.00 98.06 80 ALA A C 1
ATOM 635 O O . ALA A 1 80 ? -0.428 6.300 5.211 1.00 98.06 80 ALA A O 1
ATOM 636 N N . PHE A 1 81 ? -2.317 6.889 4.156 1.00 97.94 81 PHE A N 1
ATOM 637 C CA . PHE A 1 81 ? -1.645 7.414 2.964 1.00 97.94 81 PHE A CA 1
ATOM 638 C C . PHE A 1 81 ? -0.707 8.573 3.300 1.00 97.94 81 PHE A C 1
ATOM 640 O O . PHE A 1 81 ? 0.434 8.621 2.834 1.00 97.94 81 PHE A O 1
ATOM 647 N N . ASN A 1 82 ? -1.176 9.514 4.115 1.00 97.25 82 ASN A N 1
ATOM 648 C CA . ASN A 1 82 ? -0.370 10.652 4.532 1.00 97.25 82 ASN A CA 1
ATOM 649 C C . ASN A 1 82 ? 0.770 10.228 5.463 1.00 97.25 82 ASN A C 1
ATOM 651 O O . ASN A 1 82 ? 1.880 10.745 5.344 1.00 97.25 82 ASN A O 1
ATOM 655 N N . TRP A 1 83 ? 0.519 9.272 6.354 1.00 97.62 83 TRP A N 1
ATOM 656 C CA . TRP A 1 83 ? 1.511 8.740 7.274 1.00 97.62 83 TRP A CA 1
ATOM 657 C C . TRP A 1 83 ? 2.684 8.124 6.509 1.00 97.62 83 TRP A C 1
ATOM 659 O O . TRP A 1 83 ? 3.826 8.513 6.746 1.00 97.62 83 TRP A O 1
ATOM 669 N N . VAL A 1 84 ? 2.420 7.265 5.516 1.00 98.12 84 VAL A N 1
ATOM 670 C CA . VAL A 1 84 ? 3.479 6.682 4.672 1.00 98.12 84 VAL A CA 1
ATOM 671 C C . VAL A 1 84 ? 4.185 7.756 3.839 1.00 98.12 84 VAL A C 1
ATOM 673 O O . VAL A 1 84 ? 5.402 7.699 3.670 1.00 98.12 84 VAL A O 1
ATOM 676 N N . LYS A 1 85 ? 3.467 8.775 3.346 1.00 96.62 85 LYS A N 1
ATOM 677 C CA . LYS A 1 85 ? 4.085 9.908 2.630 1.00 96.62 85 LYS A CA 1
ATOM 678 C C . LYS A 1 85 ? 5.104 10.670 3.467 1.00 96.62 85 LYS A C 1
ATOM 680 O O . LYS A 1 85 ? 6.131 11.061 2.923 1.00 96.62 85 LYS A O 1
ATOM 685 N N . ARG A 1 86 ? 4.809 10.885 4.750 1.00 96.31 86 ARG A N 1
ATOM 686 C CA . ARG A 1 86 ? 5.651 11.670 5.662 1.00 96.31 86 ARG A CA 1
ATOM 687 C C . ARG A 1 86 ? 6.790 10.861 6.275 1.00 96.31 86 ARG A C 1
ATOM 689 O O . ARG A 1 86 ? 7.860 11.418 6.479 1.00 96.31 86 ARG A O 1
ATOM 696 N N . ASN A 1 87 ? 6.555 9.585 6.580 1.00 97.56 87 ASN A N 1
ATOM 697 C CA . ASN A 1 87 ? 7.476 8.787 7.393 1.00 97.56 87 ASN A CA 1
ATOM 698 C C . ASN A 1 87 ? 8.325 7.797 6.591 1.00 97.56 87 ASN A C 1
ATOM 700 O O . ASN A 1 87 ? 9.344 7.341 7.096 1.00 97.56 87 ASN A O 1
ATOM 704 N N . VAL A 1 88 ? 7.926 7.457 5.362 1.00 97.19 88 VAL A N 1
ATOM 705 C CA . VAL A 1 88 ? 8.623 6.447 4.555 1.00 97.19 88 VAL A CA 1
ATOM 706 C C . VAL A 1 88 ? 9.221 7.118 3.322 1.00 97.19 88 VAL A C 1
ATOM 708 O O . VAL A 1 88 ? 8.458 7.585 2.463 1.00 97.19 88 VAL A O 1
ATOM 711 N N . PRO A 1 89 ? 10.560 7.193 3.212 1.00 94.69 89 PRO A N 1
ATOM 712 C CA . PRO A 1 89 ? 11.205 7.834 2.080 1.00 94.69 89 PRO A CA 1
ATOM 713 C C . PRO A 1 89 ? 10.932 7.055 0.792 1.00 94.69 89 PRO A C 1
ATOM 715 O O . PRO A 1 89 ? 10.878 5.825 0.782 1.00 94.69 89 PRO A O 1
ATOM 718 N N . TYR A 1 90 ? 10.760 7.795 -0.301 1.00 94.19 90 TYR A N 1
ATOM 719 C CA . TYR A 1 90 ? 10.772 7.214 -1.637 1.00 94.19 90 TYR A CA 1
ATOM 720 C C . TYR A 1 90 ? 12.221 7.061 -2.086 1.00 94.19 90 TYR A C 1
ATOM 722 O O . TYR A 1 90 ? 12.945 8.058 -2.133 1.00 94.19 90 TYR A O 1
ATOM 730 N N . LYS A 1 91 ? 12.622 5.847 -2.451 1.00 93.69 91 LYS A N 1
ATOM 731 C CA . LYS A 1 91 ? 13.906 5.591 -3.107 1.00 93.69 91 LYS A CA 1
ATOM 732 C C . LYS A 1 91 ? 13.702 4.555 -4.216 1.00 93.69 91 LYS A C 1
ATOM 734 O O . LYS A 1 91 ? 12.901 3.653 -4.011 1.00 93.69 91 LYS A O 1
ATOM 739 N N . PRO A 1 92 ? 14.370 4.671 -5.371 1.00 90.12 92 PRO A N 1
ATOM 740 C CA . PRO A 1 92 ? 14.428 3.573 -6.331 1.00 90.12 92 PRO A CA 1
ATOM 741 C C . PRO A 1 92 ? 15.120 2.355 -5.711 1.00 90.12 92 PRO A C 1
ATOM 743 O O . PRO A 1 92 ? 16.076 2.540 -4.956 1.00 90.12 92 PRO A O 1
ATOM 746 N N . ASP A 1 93 ? 14.664 1.156 -6.064 1.00 85.62 93 ASP A N 1
ATOM 747 C CA . ASP A 1 93 ? 15.309 -0.087 -5.639 1.00 85.62 93 ASP A CA 1
ATOM 748 C C . ASP A 1 93 ? 16.672 -0.267 -6.313 1.00 85.62 93 ASP A C 1
ATOM 750 O O . ASP A 1 93 ? 16.828 -0.012 -7.514 1.00 85.62 93 ASP A O 1
ATOM 754 N N . ASP A 1 94 ? 17.654 -0.748 -5.553 1.00 89.75 94 ASP A N 1
ATOM 755 C CA . ASP A 1 94 ? 18.928 -1.200 -6.106 1.00 89.75 94 ASP A CA 1
ATOM 756 C C . ASP A 1 94 ? 18.859 -2.646 -6.644 1.00 89.75 94 ASP A C 1
ATOM 758 O O . ASP A 1 94 ? 17.851 -3.353 -6.533 1.00 89.75 94 ASP A O 1
ATOM 762 N N . GLU A 1 95 ? 19.924 -3.095 -7.312 1.00 85.12 95 GLU A N 1
ATOM 763 C CA . GLU A 1 95 ? 19.962 -4.433 -7.920 1.00 85.12 95 GLU A CA 1
ATOM 764 C C . GLU A 1 95 ? 19.841 -5.558 -6.881 1.00 85.12 95 GLU A C 1
ATOM 766 O O . GLU A 1 95 ? 19.249 -6.600 -7.169 1.00 85.12 95 GLU A O 1
ATOM 771 N N . LEU A 1 96 ? 20.380 -5.357 -5.675 1.00 85.56 96 LEU A N 1
ATOM 772 C CA . LEU A 1 96 ? 20.354 -6.353 -4.609 1.00 85.56 96 LEU A CA 1
ATOM 773 C C . LEU A 1 96 ? 18.962 -6.439 -3.977 1.00 85.56 96 LEU A C 1
ATOM 775 O O . LEU A 1 96 ? 18.472 -7.541 -3.732 1.00 85.56 96 LEU A O 1
ATOM 779 N N . GLU A 1 97 ? 18.316 -5.296 -3.752 1.00 85.81 97 GLU A N 1
ATOM 780 C CA . GLU A 1 97 ? 16.936 -5.207 -3.269 1.00 85.81 97 GLU A CA 1
ATOM 781 C C . GLU A 1 97 ? 15.971 -5.913 -4.222 1.00 85.81 97 GLU A C 1
ATOM 783 O O . GLU A 1 97 ? 15.152 -6.722 -3.779 1.00 85.81 97 GLU A O 1
ATOM 788 N N . ASN A 1 98 ? 16.134 -5.689 -5.529 1.00 81.00 98 ASN A N 1
ATOM 789 C CA . ASN A 1 98 ? 15.371 -6.382 -6.564 1.00 81.00 98 ASN A CA 1
ATOM 790 C C . ASN A 1 98 ? 15.648 -7.891 -6.578 1.00 81.00 98 ASN A C 1
ATOM 792 O O . ASN A 1 98 ? 14.720 -8.692 -6.666 1.00 81.00 98 ASN A O 1
ATOM 796 N N . PHE A 1 99 ? 16.916 -8.299 -6.474 1.00 80.06 99 PHE A N 1
ATOM 797 C CA . PHE A 1 99 ? 17.295 -9.715 -6.484 1.00 80.06 99 PHE A CA 1
ATOM 798 C C . PHE A 1 99 ? 16.723 -10.489 -5.288 1.00 80.06 99 PHE A C 1
ATOM 800 O O . PHE A 1 99 ? 16.328 -11.647 -5.422 1.00 80.06 99 PHE A O 1
ATOM 807 N N . LEU A 1 100 ? 16.677 -9.850 -4.119 1.00 82.75 100 LEU A N 1
ATOM 808 C CA . LEU A 1 100 ? 16.163 -10.432 -2.880 1.00 82.75 100 LEU A CA 1
ATOM 809 C C . LEU A 1 100 ? 14.656 -10.215 -2.681 1.00 82.75 100 LEU A C 1
ATOM 811 O O . LEU A 1 100 ? 14.117 -10.678 -1.677 1.00 82.75 100 LEU A O 1
ATOM 815 N N . PHE A 1 101 ? 13.978 -9.540 -3.615 1.00 82.94 101 PHE A N 1
ATOM 816 C CA . PHE A 1 101 ? 12.561 -9.177 -3.517 1.00 82.94 101 PHE A CA 1
ATOM 817 C C . PHE A 1 101 ? 12.228 -8.392 -2.236 1.00 82.94 101 PHE A C 1
ATOM 819 O O . PHE A 1 101 ? 11.153 -8.557 -1.658 1.00 82.94 101 PHE A O 1
ATOM 826 N N . LEU A 1 102 ? 13.147 -7.537 -1.772 1.00 83.56 102 LEU A N 1
ATOM 827 C CA . LEU A 1 102 ? 12.961 -6.753 -0.542 1.00 83.56 102 LEU A CA 1
ATOM 828 C C . LEU A 1 102 ? 11.901 -5.660 -0.697 1.00 83.56 102 LEU A C 1
ATOM 830 O O . LEU A 1 102 ? 11.306 -5.236 0.292 1.00 83.56 102 LEU A O 1
ATOM 834 N N . ASN A 1 103 ? 11.606 -5.266 -1.935 1.00 80.56 103 ASN A N 1
ATOM 835 C CA . ASN A 1 103 ? 10.468 -4.417 -2.265 1.00 80.56 103 ASN A CA 1
ATOM 836 C C . ASN A 1 103 ? 9.123 -5.063 -1.886 1.00 80.56 103 ASN A C 1
ATOM 838 O O . ASN A 1 103 ? 8.169 -4.357 -1.581 1.00 80.56 103 ASN A O 1
ATOM 842 N N . ASN A 1 104 ? 9.050 -6.395 -1.790 1.00 86.56 104 ASN A N 1
ATOM 843 C CA . ASN A 1 104 ? 7.867 -7.093 -1.291 1.00 86.56 104 ASN A CA 1
ATOM 844 C C . ASN A 1 104 ? 7.799 -7.183 0.242 1.00 86.56 104 ASN A C 1
ATOM 846 O O . ASN A 1 104 ? 6.803 -7.670 0.766 1.00 86.56 104 ASN A O 1
ATOM 850 N N . ASP A 1 105 ? 8.801 -6.721 0.992 1.00 91.88 105 ASP A N 1
ATOM 851 C CA . ASP A 1 105 ? 8.765 -6.742 2.456 1.00 91.88 105 ASP A CA 1
ATOM 852 C C . ASP A 1 105 ? 8.302 -5.373 3.009 1.00 91.88 105 ASP A C 1
ATOM 854 O O . ASP A 1 105 ? 9.023 -4.367 2.922 1.00 91.88 105 ASP A O 1
ATOM 858 N N . PRO A 1 106 ? 7.100 -5.289 3.615 1.00 94.38 106 PRO A N 1
ATOM 859 C CA . PRO A 1 106 ? 6.596 -4.035 4.165 1.00 94.38 106 PRO A CA 1
ATOM 860 C C . PRO A 1 106 ? 7.412 -3.543 5.372 1.00 94.38 106 PRO A C 1
ATOM 862 O O . PRO A 1 106 ? 7.526 -2.334 5.575 1.00 94.38 106 PRO A O 1
ATOM 865 N N . ILE A 1 107 ? 8.014 -4.435 6.164 1.00 95.06 107 ILE A N 1
ATOM 866 C CA . ILE A 1 107 ? 8.846 -4.060 7.317 1.00 95.06 107 ILE A CA 1
ATOM 867 C C . ILE A 1 107 ? 10.208 -3.559 6.852 1.00 95.06 107 ILE A C 1
ATOM 869 O O . ILE A 1 107 ? 10.728 -2.586 7.406 1.00 95.06 107 ILE A O 1
ATOM 873 N N . TYR A 1 108 ? 10.761 -4.174 5.809 1.00 94.19 108 TYR A N 1
ATOM 874 C CA . TYR A 1 108 ? 11.941 -3.647 5.136 1.00 94.19 108 TYR A CA 1
ATOM 875 C C . TYR A 1 108 ? 11.674 -2.239 4.594 1.00 94.19 108 TYR A C 1
ATOM 877 O O . TYR A 1 108 ? 12.385 -1.293 4.944 1.00 94.19 108 TYR A O 1
ATOM 885 N N . THR A 1 109 ? 10.590 -2.077 3.827 1.00 95.94 109 THR A N 1
ATOM 886 C CA . THR A 1 109 ? 10.167 -0.785 3.268 1.00 95.94 109 THR A CA 1
ATOM 887 C C . THR A 1 109 ? 9.995 0.271 4.358 1.00 95.94 109 THR A C 1
ATOM 889 O O . THR A 1 109 ? 10.426 1.412 4.197 1.00 95.94 109 THR A O 1
ATOM 892 N N . LEU A 1 110 ? 9.398 -0.098 5.494 1.00 95.12 110 LEU A N 1
ATOM 893 C CA . LEU A 1 110 ? 9.215 0.799 6.631 1.00 95.12 110 LEU A CA 1
ATOM 894 C C . LEU A 1 110 ? 10.550 1.338 7.172 1.00 95.12 110 LEU A C 1
ATOM 896 O O . LEU A 1 110 ? 10.629 2.509 7.538 1.00 95.12 110 LEU A O 1
ATOM 900 N N . LYS A 1 111 ? 11.586 0.496 7.238 1.00 94.38 111 LYS A N 1
ATOM 901 C CA . LYS A 1 111 ? 12.894 0.843 7.818 1.00 94.38 111 LYS A CA 1
ATOM 902 C C . LYS A 1 111 ? 13.805 1.570 6.834 1.00 94.38 111 LYS A C 1
ATOM 904 O O . LYS A 1 111 ? 14.562 2.449 7.239 1.00 94.38 111 LYS A O 1
ATOM 909 N N . HIS A 1 112 ? 13.745 1.197 5.560 1.00 94.94 112 HIS A N 1
ATOM 910 C CA . HIS A 1 112 ? 14.750 1.585 4.570 1.00 94.94 112 HIS A CA 1
ATOM 911 C C . HIS A 1 112 ? 14.204 2.441 3.428 1.00 94.94 112 HIS A C 1
ATOM 913 O O . HIS A 1 112 ? 14.992 2.905 2.603 1.00 94.94 112 HIS A O 1
ATOM 919 N N . GLY A 1 113 ? 12.889 2.670 3.380 1.00 94.81 113 GLY A N 1
ATOM 920 C CA . GLY A 1 113 ? 12.228 3.202 2.195 1.00 94.81 113 GLY A CA 1
ATOM 921 C C . GLY A 1 113 ? 12.195 2.186 1.060 1.00 94.81 113 GLY A C 1
ATOM 922 O O . GLY A 1 113 ? 12.866 1.155 1.100 1.00 94.81 113 GLY A O 1
ATOM 923 N N . ASN A 1 114 ? 11.395 2.490 0.046 1.00 94.31 114 ASN A N 1
ATOM 924 C CA . ASN A 1 114 ? 11.306 1.698 -1.174 1.00 94.31 114 ASN A CA 1
ATOM 925 C C . ASN A 1 114 ? 10.657 2.539 -2.288 1.00 94.31 114 ASN A C 1
ATOM 927 O O . ASN A 1 114 ? 10.317 3.716 -2.068 1.00 94.31 114 ASN A O 1
ATOM 931 N N . ASP A 1 115 ? 10.496 1.953 -3.466 1.00 93.75 115 ASP A N 1
ATOM 932 C CA . ASP A 1 115 ? 9.958 2.610 -4.641 1.00 93.75 115 ASP A CA 1
ATOM 933 C C . ASP A 1 115 ? 8.411 2.642 -4.613 1.00 93.75 115 ASP A C 1
ATOM 935 O O . ASP A 1 115 ? 7.775 2.662 -3.550 1.00 93.75 115 ASP A O 1
ATOM 939 N N . CYS A 1 116 ? 7.765 2.749 -5.776 1.00 94.31 116 CYS A N 1
ATOM 940 C CA . CYS A 1 116 ? 6.308 2.736 -5.861 1.00 94.31 116 CYS A CA 1
ATOM 941 C C . CYS A 1 116 ? 5.671 1.415 -5.385 1.00 94.31 116 CYS A C 1
ATOM 943 O O . CYS A 1 116 ? 4.612 1.464 -4.754 1.00 94.31 116 CYS A O 1
ATOM 945 N N . GLU A 1 117 ? 6.305 0.268 -5.637 1.00 93.75 117 GLU A N 1
ATOM 946 C CA . GLU A 1 117 ? 5.795 -1.068 -5.327 1.00 93.75 117 GLU A CA 1
ATOM 947 C C . GLU A 1 117 ? 5.881 -1.350 -3.832 1.00 93.75 117 GLU A C 1
ATOM 949 O O . GLU A 1 117 ? 4.845 -1.586 -3.200 1.00 93.75 117 GLU A O 1
ATOM 954 N N . GLY A 1 118 ? 7.063 -1.210 -3.225 1.00 94.62 118 GLY A N 1
ATOM 955 C CA . GLY A 1 118 ? 7.200 -1.495 -1.798 1.00 94.62 118 GLY A CA 1
ATOM 956 C C . GLY A 1 118 ? 6.365 -0.566 -0.927 1.00 94.62 118 GLY A C 1
ATOM 957 O O . GLY A 1 118 ? 5.718 -0.998 0.035 1.00 94.62 118 GLY A O 1
ATOM 958 N N . ARG A 1 119 ? 6.243 0.714 -1.305 1.00 97.12 119 ARG A N 1
ATOM 959 C CA . ARG A 1 119 ? 5.345 1.639 -0.595 1.00 97.12 119 ARG A CA 1
ATOM 960 C C . ARG A 1 119 ? 3.874 1.279 -0.777 1.00 97.12 119 ARG A C 1
ATOM 962 O O . ARG A 1 119 ? 3.104 1.477 0.164 1.00 97.12 119 ARG A O 1
ATOM 969 N N . ALA A 1 120 ? 3.467 0.763 -1.938 1.00 96.94 120 ALA A N 1
ATOM 970 C CA . ALA A 1 120 ? 2.101 0.287 -2.144 1.00 96.94 120 ALA A CA 1
ATOM 971 C C . ALA A 1 120 ? 1.796 -0.937 -1.264 1.00 96.94 120 ALA A C 1
ATOM 973 O O . ALA A 1 120 ? 0.757 -0.967 -0.601 1.00 96.94 120 ALA A O 1
ATOM 974 N N . ILE A 1 121 ? 2.724 -1.892 -1.175 1.00 96.69 121 ILE A N 1
ATOM 975 C CA . ILE A 1 121 ? 2.599 -3.081 -0.318 1.00 96.69 121 ILE A CA 1
ATOM 976 C C . ILE A 1 121 ? 2.527 -2.687 1.162 1.00 96.69 121 ILE A C 1
ATOM 978 O O . ILE A 1 121 ? 1.624 -3.133 1.872 1.00 96.69 121 ILE A O 1
ATOM 982 N N . LEU A 1 122 ? 3.400 -1.785 1.625 1.00 97.94 122 LEU A N 1
ATOM 983 C CA . LEU A 1 122 ? 3.358 -1.273 2.998 1.00 97.94 122 LEU A CA 1
ATOM 984 C C . LEU A 1 122 ? 2.033 -0.568 3.315 1.00 97.94 122 LEU A C 1
ATOM 986 O O . LEU A 1 122 ? 1.424 -0.833 4.353 1.00 97.94 122 LEU A O 1
ATOM 990 N N . VAL A 1 123 ? 1.557 0.314 2.430 1.00 98.19 123 VAL A N 1
ATOM 991 C CA . VAL A 1 123 ? 0.252 0.970 2.609 1.00 98.19 123 VAL A CA 1
ATOM 992 C C . VAL A 1 123 ? -0.854 -0.071 2.707 1.00 98.19 123 VAL A C 1
ATOM 994 O O . VAL A 1 123 ? -1.684 0.017 3.610 1.00 98.19 123 VAL A O 1
ATOM 997 N N . ALA A 1 124 ? -0.863 -1.062 1.817 1.00 98.19 124 ALA A N 1
ATOM 998 C CA . ALA A 1 124 ? -1.864 -2.111 1.846 1.00 98.19 124 ALA A CA 1
ATOM 999 C C . ALA A 1 124 ? -1.837 -2.878 3.177 1.00 98.19 124 ALA A C 1
ATOM 1001 O O . ALA A 1 124 ? -2.882 -3.023 3.808 1.00 98.19 124 ALA A O 1
ATOM 1002 N N . ALA A 1 125 ? -0.657 -3.262 3.667 1.00 98.06 125 ALA A N 1
ATOM 1003 C CA . ALA A 1 125 ? -0.498 -3.928 4.958 1.00 98.06 125 ALA A CA 1
ATOM 1004 C C . ALA A 1 125 ? -1.029 -3.086 6.135 1.00 98.06 125 ALA A C 1
ATOM 1006 O O . ALA A 1 125 ? -1.782 -3.592 6.973 1.00 98.06 125 ALA A O 1
ATOM 1007 N N . ILE A 1 126 ? -0.733 -1.780 6.165 1.00 98.44 126 ILE A N 1
ATOM 1008 C CA . ILE A 1 126 ? -1.279 -0.852 7.173 1.00 98.44 126 ILE A CA 1
ATOM 1009 C C . ILE A 1 126 ? -2.810 -0.783 7.079 1.00 98.44 126 ILE A C 1
ATOM 1011 O O . ILE A 1 126 ? -3.499 -0.836 8.098 1.00 98.44 126 ILE A O 1
ATOM 1015 N N . LEU A 1 127 ? -3.372 -0.690 5.872 1.00 98.19 127 LEU A N 1
ATOM 1016 C CA . LEU A 1 127 ? -4.823 -0.651 5.680 1.00 98.19 127 LEU A CA 1
ATOM 1017 C C . LEU A 1 127 ? -5.509 -1.940 6.149 1.00 98.19 127 LEU A C 1
ATOM 1019 O O . LEU A 1 127 ? -6.564 -1.872 6.786 1.00 98.19 127 LEU A O 1
ATOM 1023 N N . LYS A 1 128 ? -4.904 -3.105 5.897 1.00 97.50 128 LYS A N 1
ATOM 1024 C CA . LYS A 1 128 ? -5.398 -4.386 6.417 1.00 97.50 128 LYS A CA 1
ATOM 1025 C C . LYS A 1 128 ? -5.363 -4.418 7.939 1.00 97.50 128 LYS A C 1
ATOM 1027 O O . LYS A 1 128 ? -6.358 -4.802 8.548 1.00 97.50 128 LYS A O 1
ATOM 1032 N N . LYS A 1 129 ? -4.288 -3.922 8.560 1.00 96.50 129 LYS A N 1
ATOM 1033 C CA . LYS A 1 129 ? -4.220 -3.737 10.019 1.00 96.50 129 LYS A CA 1
ATOM 1034 C C . LYS A 1 129 ? -5.291 -2.790 10.548 1.00 96.50 129 LYS A C 1
ATOM 1036 O O . LYS A 1 129 ? -5.827 -3.017 11.626 1.00 96.50 129 LYS A O 1
ATOM 1041 N N . LEU A 1 130 ? -5.666 -1.767 9.782 1.00 96.25 130 LEU A N 1
ATOM 1042 C CA . LEU A 1 130 ? -6.780 -0.861 10.082 1.00 96.25 130 LEU A CA 1
ATOM 1043 C C . LEU A 1 130 ? -8.169 -1.473 9.814 1.00 96.25 130 LEU A C 1
ATOM 1045 O O . LEU A 1 130 ? -9.170 -0.768 9.947 1.00 96.25 130 LEU A O 1
ATOM 1049 N N . ASN A 1 131 ? -8.253 -2.768 9.495 1.00 95.44 131 ASN A N 1
ATOM 1050 C CA . ASN A 1 131 ? -9.482 -3.491 9.156 1.00 95.44 131 ASN A CA 1
ATOM 1051 C C . ASN A 1 131 ? -10.206 -2.939 7.915 1.00 95.44 131 ASN A C 1
ATOM 1053 O O . ASN A 1 131 ? -11.430 -3.024 7.805 1.00 95.44 131 ASN A O 1
ATOM 1057 N N . VAL A 1 132 ? -9.466 -2.372 6.960 1.00 96.81 132 VAL A N 1
ATOM 1058 C CA . VAL A 1 132 ? -10.004 -2.055 5.633 1.00 96.81 132 VAL A CA 1
ATOM 1059 C C . VAL A 1 132 ? -10.003 -3.342 4.811 1.00 96.81 132 VAL A C 1
ATOM 1061 O O . VAL A 1 132 ? -8.956 -3.936 4.570 1.00 96.81 132 VAL A O 1
ATOM 1064 N N . THR A 1 133 ? -11.183 -3.815 4.420 1.00 93.00 133 THR A N 1
ATOM 1065 C CA . THR A 1 133 ? -11.351 -5.125 3.767 1.00 93.00 133 THR A CA 1
ATOM 1066 C C . THR A 1 133 ? -11.095 -5.082 2.265 1.00 93.00 133 THR A C 1
ATOM 1068 O O . THR A 1 133 ? -10.563 -6.033 1.696 1.00 93.00 133 THR A O 1
ATOM 1071 N N . ASP A 1 134 ? -11.480 -3.982 1.627 1.00 97.06 134 ASP A N 1
ATOM 1072 C CA . ASP A 1 134 ? -11.402 -3.774 0.187 1.00 97.06 134 ASP A CA 1
ATOM 1073 C C . ASP A 1 134 ? -10.164 -2.943 -0.153 1.00 97.06 134 ASP A C 1
ATOM 1075 O O . ASP A 1 134 ? -10.250 -1.732 -0.366 1.00 97.06 134 ASP A O 1
ATOM 1079 N N . VAL A 1 135 ? -9.011 -3.612 -0.174 1.00 98.00 135 VAL A N 1
ATOM 1080 C CA . VAL A 1 135 ? -7.710 -3.029 -0.517 1.00 98.00 135 VAL A CA 1
ATOM 1081 C C . VAL A 1 135 ? -7.186 -3.691 -1.784 1.00 98.00 135 VAL A C 1
ATOM 1083 O O . VAL A 1 135 ? -7.201 -4.915 -1.911 1.00 98.00 135 VAL A O 1
ATOM 1086 N N . TYR A 1 136 ? -6.733 -2.870 -2.725 1.00 97.31 136 TYR A N 1
ATOM 1087 C CA . TYR A 1 136 ? -6.239 -3.298 -4.022 1.00 97.31 136 TYR A CA 1
ATOM 1088 C C . TYR A 1 136 ? -4.880 -2.667 -4.283 1.00 97.31 136 TYR A C 1
ATOM 1090 O O . TYR A 1 136 ? -4.755 -1.444 -4.237 1.00 97.31 136 TYR A O 1
ATOM 1098 N N . ILE A 1 137 ? -3.884 -3.484 -4.601 1.00 96.94 137 ILE A N 1
ATOM 1099 C CA . ILE A 1 137 ? -2.640 -3.007 -5.204 1.00 96.94 137 ILE A CA 1
ATOM 1100 C C . ILE A 1 137 ? -2.869 -2.981 -6.711 1.00 96.94 137 ILE A C 1
ATOM 1102 O O . ILE A 1 137 ? -3.336 -3.960 -7.294 1.00 96.94 137 ILE A O 1
ATOM 1106 N N . VAL A 1 138 ? -2.611 -1.839 -7.332 1.00 95.94 138 VAL A N 1
ATOM 1107 C CA . VAL A 1 138 ? -2.855 -1.612 -8.753 1.00 95.94 138 VAL A CA 1
ATOM 1108 C C . VAL A 1 138 ? -1.525 -1.401 -9.444 1.00 95.94 138 VAL A C 1
ATOM 1110 O O . VAL A 1 138 ? -0.769 -0.500 -9.084 1.00 95.94 138 VAL A O 1
ATOM 1113 N N . PHE A 1 139 ? -1.277 -2.211 -10.460 1.00 94.19 139 PHE A N 1
ATOM 1114 C CA . PHE A 1 139 ? -0.082 -2.152 -11.277 1.00 94.19 139 PHE A CA 1
ATOM 1115 C C . PHE A 1 139 ? -0.440 -1.624 -12.653 1.00 94.19 139 PHE A C 1
ATOM 1117 O O . PHE A 1 139 ? -1.465 -1.976 -13.245 1.00 94.19 139 PHE A O 1
ATOM 1124 N N . GLY A 1 140 ? 0.423 -0.772 -13.175 1.00 93.69 140 GLY A N 1
ATOM 1125 C CA . GLY A 1 140 ? 0.141 -0.079 -14.411 1.00 93.69 140 GLY A CA 1
ATOM 1126 C C . GLY A 1 140 ? 1.299 0.786 -14.845 1.00 93.69 140 GLY A C 1
ATOM 1127 O O . GLY A 1 140 ? 2.464 0.512 -14.530 1.00 93.69 140 GLY A O 1
ATOM 1128 N N . ARG A 1 141 ? 0.973 1.818 -15.616 1.00 93.62 141 ARG A N 1
ATOM 1129 C CA . ARG A 1 141 ? 1.961 2.689 -16.244 1.00 93.62 141 ARG A CA 1
ATOM 1130 C C . ARG A 1 141 ? 1.567 4.148 -16.153 1.00 93.62 141 ARG A C 1
ATOM 1132 O O . ARG A 1 141 ? 0.397 4.507 -16.238 1.00 93.62 141 ARG A O 1
ATOM 1139 N N . ILE A 1 142 ? 2.586 4.988 -16.035 1.00 92.06 142 ILE A N 1
ATOM 1140 C CA . ILE A 1 142 ? 2.500 6.435 -16.215 1.00 92.06 142 ILE A CA 1
ATOM 1141 C C . ILE A 1 142 ? 3.326 6.748 -17.463 1.00 92.06 142 ILE A C 1
ATOM 1143 O O . ILE A 1 142 ? 4.559 6.817 -17.421 1.00 92.06 142 ILE A O 1
ATOM 1147 N N . GLY A 1 143 ? 2.656 6.847 -18.611 1.00 91.56 143 GLY A N 1
ATOM 1148 C CA . GLY A 1 143 ? 3.329 6.880 -19.907 1.00 91.56 143 GLY A CA 1
ATOM 1149 C C . GLY A 1 143 ? 4.115 5.588 -20.157 1.00 91.56 143 GLY A C 1
ATOM 1150 O O . GLY A 1 143 ? 3.534 4.530 -20.365 1.00 91.56 143 GLY A O 1
ATOM 1151 N N . LYS A 1 144 ? 5.451 5.661 -20.148 1.00 90.19 144 LYS A N 1
ATOM 1152 C CA . LYS A 1 144 ? 6.330 4.494 -20.381 1.00 90.19 144 LYS A CA 1
ATOM 1153 C C . LYS A 1 144 ? 6.884 3.864 -19.102 1.00 90.19 144 LYS A C 1
ATOM 1155 O O . LYS A 1 144 ? 7.557 2.840 -19.183 1.00 90.19 144 LYS A O 1
ATOM 1160 N N . THR A 1 145 ? 6.630 4.468 -17.947 1.00 89.56 145 THR A N 1
ATOM 1161 C CA . THR A 1 145 ? 7.201 4.036 -16.669 1.00 89.56 145 THR A CA 1
ATOM 1162 C C . THR A 1 145 ? 6.213 3.128 -15.954 1.00 89.56 145 THR A C 1
ATOM 1164 O O . THR A 1 145 ? 5.049 3.502 -15.807 1.00 89.56 145 THR A O 1
ATOM 1167 N N . ARG A 1 146 ? 6.661 1.943 -15.516 1.00 91.06 146 ARG A N 1
ATOM 1168 C CA . ARG A 1 146 ? 5.856 1.074 -14.645 1.00 91.06 146 ARG A CA 1
ATOM 1169 C C . ARG A 1 146 ? 5.662 1.744 -13.294 1.00 91.06 146 ARG A C 1
ATOM 1171 O O . ARG A 1 146 ? 6.565 2.413 -12.805 1.00 91.06 146 ARG A O 1
ATOM 1178 N N . HIS A 1 147 ? 4.481 1.576 -12.722 1.00 94.00 147 HIS A N 1
ATOM 1179 C CA . HIS A 1 147 ? 4.147 2.175 -11.442 1.00 94.00 147 HIS A CA 1
ATOM 1180 C C . HIS A 1 147 ? 3.124 1.318 -10.696 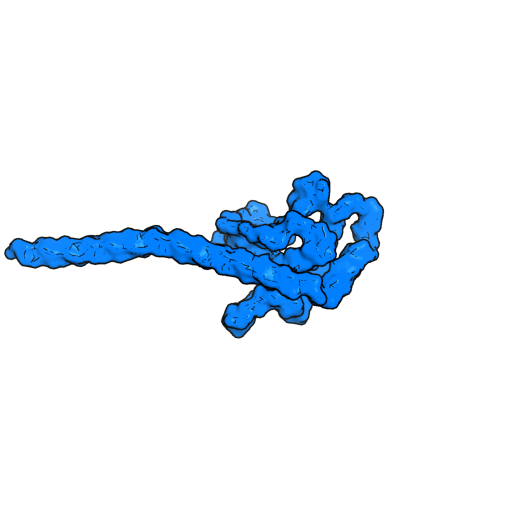1.00 94.00 147 HIS A C 1
ATOM 1182 O O . HIS A 1 147 ? 2.265 0.684 -11.317 1.00 94.00 147 HIS A O 1
ATOM 1188 N N . ALA A 1 148 ? 3.224 1.318 -9.371 1.00 94.75 148 ALA A N 1
ATOM 1189 C CA . ALA A 1 148 ? 2.303 0.648 -8.467 1.00 94.75 148 ALA A CA 1
ATOM 1190 C C . ALA A 1 148 ? 1.632 1.665 -7.537 1.00 94.75 148 ALA A C 1
ATOM 1192 O O . ALA A 1 148 ? 2.233 2.647 -7.091 1.00 94.75 148 ALA A O 1
ATOM 1193 N N . CYS A 1 149 ? 0.353 1.450 -7.263 1.00 96.38 149 CYS A N 1
ATOM 1194 C CA . CYS A 1 149 ? -0.446 2.328 -6.423 1.00 96.38 149 CYS A CA 1
ATOM 1195 C C . CYS A 1 149 ? -1.462 1.514 -5.607 1.00 96.38 149 CYS A C 1
AT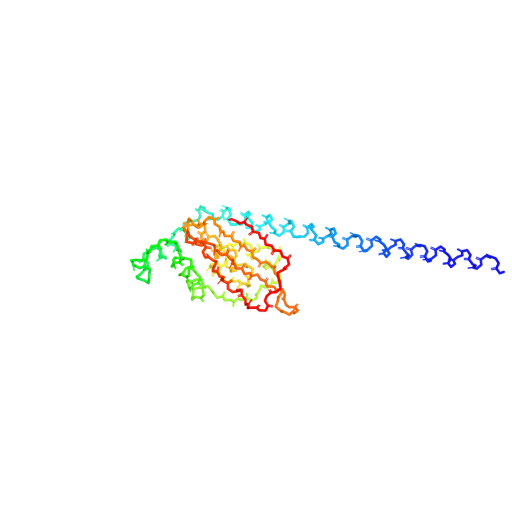OM 1197 O O . CYS A 1 149 ? -1.623 0.317 -5.834 1.00 96.38 149 CYS A O 1
ATOM 1199 N N . VAL A 1 150 ? -2.140 2.129 -4.635 1.00 98.00 150 VAL A N 1
ATOM 1200 C CA . VAL A 1 150 ? -3.161 1.431 -3.826 1.00 98.00 150 VAL A CA 1
ATOM 1201 C C . VAL A 1 150 ? -4.516 2.075 -4.026 1.00 98.00 150 VAL A C 1
ATOM 1203 O O . VAL A 1 150 ? -4.636 3.287 -3.878 1.00 98.00 150 VAL A O 1
ATOM 1206 N N . LEU A 1 151 ? -5.544 1.272 -4.282 1.00 97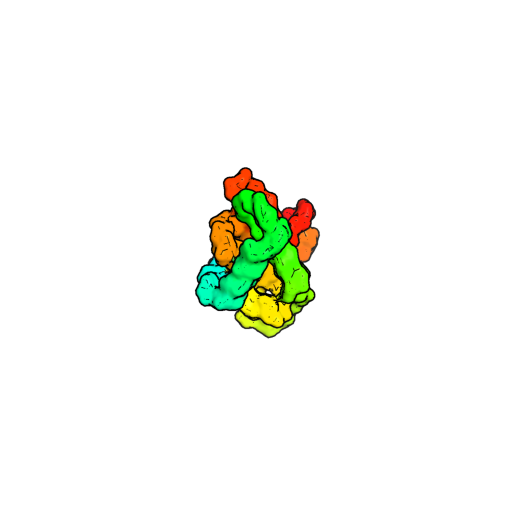.31 151 LEU A N 1
ATOM 1207 C CA . LEU A 1 151 ? -6.940 1.680 -4.167 1.00 97.31 151 LEU A CA 1
ATOM 1208 C C . LEU A 1 151 ? -7.564 1.019 -2.945 1.00 97.31 151 LEU A C 1
ATOM 1210 O O . LEU A 1 151 ? -7.448 -0.185 -2.744 1.00 97.31 151 LEU A O 1
ATOM 1214 N N . ALA A 1 152 ? -8.266 1.805 -2.141 1.00 97.88 152 ALA A N 1
ATOM 1215 C CA . ALA A 1 152 ? -8.995 1.306 -0.986 1.00 97.88 152 ALA A CA 1
ATOM 1216 C C . ALA A 1 152 ? -10.437 1.795 -1.026 1.00 97.88 152 ALA A C 1
ATOM 1218 O O . ALA A 1 152 ? -10.685 2.969 -1.320 1.00 97.88 152 ALA A O 1
ATOM 1219 N N . ARG A 1 153 ? -11.381 0.904 -0.722 1.00 97.06 153 ARG A N 1
ATOM 1220 C CA . ARG A 1 153 ? -12.798 1.248 -0.617 1.00 97.06 153 ARG A CA 1
ATOM 1221 C C . ARG A 1 153 ? -13.174 1.475 0.842 1.00 97.06 153 ARG A C 1
ATOM 1223 O O . ARG A 1 153 ? -1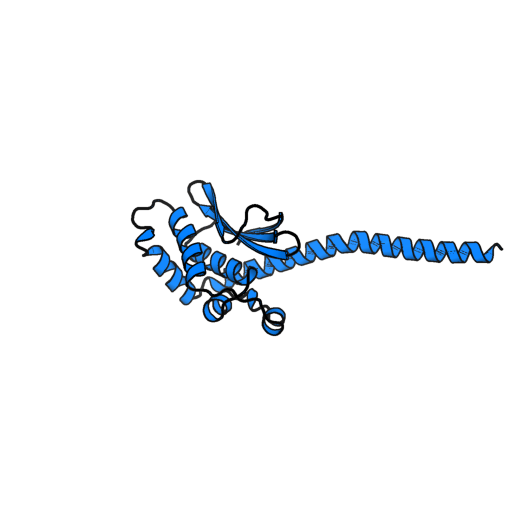2.961 0.609 1.690 1.00 97.06 153 ARG A O 1
ATOM 1230 N N . SER A 1 154 ? -13.745 2.635 1.137 1.00 95.50 154 SER A N 1
ATOM 1231 C CA . SER A 1 154 ? -14.318 2.921 2.447 1.00 95.50 154 SER A CA 1
ATOM 1232 C C . SER A 1 154 ? -15.710 2.306 2.614 1.00 95.50 154 SER A C 1
ATOM 1234 O O . SER A 1 154 ? -16.383 1.955 1.645 1.00 95.50 154 SER A O 1
ATOM 1236 N N . ASN A 1 155 ? -16.172 2.207 3.862 1.00 93.25 155 ASN A N 1
ATOM 1237 C CA . ASN A 1 155 ? -17.466 1.609 4.214 1.00 93.25 155 ASN A CA 1
ATOM 1238 C C . ASN A 1 155 ? -18.674 2.377 3.642 1.00 93.25 155 ASN A C 1
ATOM 1240 O O . ASN A 1 155 ? -19.755 1.811 3.526 1.00 93.25 155 ASN A O 1
ATOM 1244 N N . ASP A 1 156 ? -18.502 3.650 3.276 1.00 90.56 156 ASP A N 1
ATOM 1245 C CA . ASP A 1 156 ? -19.502 4.459 2.559 1.00 90.56 156 ASP A CA 1
ATOM 1246 C C . ASP A 1 156 ? -19.492 4.215 1.035 1.00 90.56 156 ASP A C 1
ATOM 1248 O O . ASP A 1 156 ? -20.216 4.868 0.286 1.00 90.56 156 ASP A O 1
ATOM 1252 N N . GLY A 1 157 ? -18.669 3.274 0.566 1.00 91.50 157 GLY A N 1
ATOM 1253 C CA . GLY A 1 157 ? -18.584 2.841 -0.821 1.00 91.50 157 GLY A CA 1
ATOM 1254 C C . GLY A 1 157 ? -17.603 3.627 -1.690 1.00 91.50 157 GLY A C 1
ATOM 1255 O O . GLY A 1 157 ? -17.436 3.245 -2.849 1.00 91.50 157 GLY A O 1
ATOM 1256 N N . ARG A 1 158 ? -16.949 4.676 -1.170 1.00 92.12 158 ARG A N 1
ATOM 1257 C CA . ARG A 1 158 ? -16.015 5.517 -1.938 1.00 92.12 158 ARG A CA 1
ATOM 1258 C C . ARG A 1 158 ? -14.654 4.847 -2.111 1.00 92.12 158 ARG A C 1
ATOM 1260 O O . ARG A 1 158 ? -14.165 4.186 -1.204 1.00 92.12 158 ARG A O 1
ATOM 1267 N N . PHE A 1 159 ? -14.016 5.069 -3.257 1.00 94.00 159 PHE A N 1
ATOM 1268 C CA . PHE A 1 159 ? -12.632 4.659 -3.493 1.00 94.00 159 PHE A CA 1
ATOM 1269 C C . PHE A 1 159 ? -11.673 5.823 -3.257 1.00 94.00 159 PHE A C 1
ATOM 1271 O O . PHE A 1 159 ? -11.946 6.951 -3.661 1.00 94.00 159 PHE A O 1
ATOM 1278 N N . THR A 1 160 ? -10.536 5.536 -2.625 1.00 94.88 160 THR A N 1
ATOM 1279 C CA . THR A 1 160 ? -9.433 6.489 -2.450 1.00 94.88 160 THR A CA 1
ATOM 1280 C C . THR A 1 160 ? -8.131 5.854 -2.916 1.00 94.88 160 THR A C 1
ATOM 1282 O O . THR A 1 160 ? -7.856 4.702 -2.580 1.00 94.88 160 THR A O 1
ATOM 1285 N N . GLY A 1 161 ? -7.335 6.609 -3.676 1.00 95.12 161 GLY A N 1
ATOM 1286 C CA . GLY A 1 161 ? -6.049 6.165 -4.208 1.00 95.12 161 GLY A CA 1
ATOM 1287 C C . GLY A 1 161 ? -4.844 6.704 -3.430 1.00 95.12 161 GLY A C 1
ATOM 1288 O O . GLY A 1 161 ? -4.800 7.886 -3.083 1.00 95.12 161 GLY A O 1
ATOM 1289 N N . PHE A 1 162 ? -3.835 5.864 -3.213 1.00 96.12 162 PHE A N 1
ATOM 1290 C CA . PHE A 1 162 ? -2.484 6.258 -2.817 1.00 96.12 162 PHE A CA 1
ATOM 1291 C C . PHE A 1 162 ? -1.574 6.199 -4.032 1.00 96.12 162 PHE A C 1
ATOM 1293 O O . PHE A 1 162 ? -1.351 5.123 -4.577 1.00 96.12 162 PHE A O 1
ATOM 1300 N N . SER A 1 163 ? -1.027 7.349 -4.429 1.00 91.56 163 SER A N 1
ATOM 1301 C CA . SER A 1 163 ? -0.091 7.457 -5.556 1.00 91.56 163 SER A CA 1
ATOM 1302 C C . SER A 1 163 ? -0.654 6.924 -6.881 1.00 91.56 163 SER A C 1
ATOM 1304 O O . SER A 1 163 ? 0.111 6.463 -7.713 1.00 91.56 163 SER A O 1
ATOM 1306 N N . CYS A 1 164 ? -1.974 6.989 -7.089 1.00 90.75 164 CYS A N 1
ATOM 1307 C CA . CYS A 1 164 ? -2.621 6.675 -8.367 1.00 90.75 164 CYS A CA 1
ATOM 1308 C C . CYS A 1 164 ? -2.901 7.994 -9.118 1.00 90.75 164 CYS A C 1
ATOM 1310 O O . CYS A 1 164 ? -3.869 8.674 -8.766 1.00 90.75 164 CYS A O 1
ATOM 1312 N N . PRO A 1 165 ? -2.053 8.427 -10.069 1.00 88.38 165 PRO A N 1
ATOM 1313 C CA . PRO A 1 165 ? -2.302 9.649 -10.834 1.00 88.38 165 PRO A CA 1
ATOM 1314 C C . PRO A 1 165 ? -3.432 9.462 -11.859 1.00 88.38 165 PRO A C 1
ATOM 1316 O O . PRO A 1 165 ? -3.780 8.343 -12.219 1.00 88.38 165 PRO A O 1
ATOM 1319 N N . GLU A 1 166 ? -4.002 10.563 -12.353 1.00 86.81 166 GLU A N 1
ATOM 1320 C CA . GLU A 1 166 ? -5.144 10.526 -13.287 1.00 86.81 166 GLU A CA 1
ATOM 1321 C C . GLU A 1 166 ? -4.806 9.888 -14.643 1.00 86.81 166 GLU A C 1
ATOM 1323 O O . GLU A 1 166 ? -5.669 9.292 -15.279 1.00 86.81 166 GLU A O 1
ATOM 1328 N N . ASN A 1 167 ? -3.548 9.972 -15.077 1.00 89.50 167 ASN A N 1
ATOM 1329 C CA . ASN A 1 167 ? -3.055 9.383 -16.324 1.00 89.50 167 ASN A CA 1
ATOM 1330 C C . ASN A 1 167 ? -2.514 7.951 -16.149 1.00 89.50 167 ASN A C 1
ATOM 1332 O O . ASN A 1 167 ? -1.672 7.515 -16.933 1.00 89.50 167 ASN A O 1
ATOM 1336 N N . PHE A 1 168 ? -2.938 7.251 -15.096 1.00 91.00 168 PHE A N 1
ATOM 1337 C CA . PHE A 1 168 ? -2.488 5.898 -14.800 1.00 91.00 168 PHE A CA 1
ATOM 1338 C C . PHE A 1 168 ? -3.229 4.864 -15.655 1.00 91.00 168 PHE A C 1
ATOM 1340 O O . PHE A 1 168 ? -4.437 4.663 -15.517 1.00 91.00 168 PHE A O 1
ATOM 1347 N N . GLU A 1 169 ? -2.490 4.185 -16.527 1.00 93.50 169 GLU A N 1
ATOM 1348 C CA . GLU A 1 169 ? -2.997 3.090 -17.351 1.00 93.50 169 GLU A CA 1
ATOM 1349 C C . GLU A 1 169 ? -2.894 1.781 -16.564 1.00 93.50 169 GLU A C 1
ATOM 1351 O O . GLU A 1 169 ? -1.793 1.321 -16.263 1.00 93.50 169 GLU A O 1
ATOM 1356 N N . ILE A 1 170 ? -4.037 1.195 -16.197 1.00 93.12 170 ILE A N 1
ATOM 1357 C CA . ILE A 1 170 ? -4.089 -0.025 -15.381 1.00 93.12 170 ILE A CA 1
ATOM 1358 C C . ILE A 1 170 ? -3.758 -1.243 -16.250 1.00 93.12 170 ILE A C 1
ATOM 1360 O O . ILE A 1 170 ? -4.487 -1.542 -17.195 1.00 93.12 170 ILE A O 1
ATOM 1364 N N . ASP A 1 171 ? -2.709 -1.977 -15.873 1.00 90.94 171 ASP A N 1
ATOM 1365 C CA . ASP A 1 171 ? -2.369 -3.276 -16.463 1.00 90.94 171 ASP A CA 1
ATOM 1366 C C . ASP A 1 171 ? -3.131 -4.400 -15.730 1.00 90.94 171 ASP A C 1
ATOM 1368 O O . ASP A 1 171 ? -3.766 -5.243 -16.363 1.00 90.94 171 ASP A O 1
ATOM 1372 N N . HIS A 1 172 ? -3.089 -4.412 -14.391 1.00 91.62 172 HIS A N 1
ATOM 1373 C CA . HIS A 1 172 ? -3.828 -5.364 -13.553 1.00 91.62 172 HIS A CA 1
ATOM 1374 C C . HIS A 1 172 ? -3.977 -4.869 -12.102 1.00 91.62 172 HIS A C 1
ATOM 1376 O O . HIS A 1 172 ? -3.344 -3.899 -11.681 1.00 91.62 172 HIS A O 1
ATOM 1382 N N . LEU A 1 173 ? -4.839 -5.534 -11.328 1.00 93.06 173 LEU A N 1
ATOM 1383 C CA . LEU A 1 173 ? -5.114 -5.205 -9.928 1.00 93.06 173 LEU A CA 1
ATOM 1384 C C . LEU A 1 173 ? -5.210 -6.463 -9.064 1.00 93.06 173 LEU A C 1
ATOM 1386 O O . LEU A 1 173 ? -5.742 -7.487 -9.491 1.00 93.06 173 LEU A O 1
ATOM 1390 N N . VAL A 1 174 ? -4.732 -6.353 -7.829 1.00 94.31 174 VAL A N 1
ATOM 1391 C CA . VAL A 1 174 ? -4.614 -7.452 -6.870 1.00 94.31 174 VAL A CA 1
ATOM 1392 C C . VAL A 1 174 ? -5.362 -7.071 -5.608 1.00 94.31 174 VAL A C 1
ATOM 1394 O O . VAL A 1 174 ? -5.001 -6.098 -4.953 1.00 94.31 174 VAL A O 1
ATOM 1397 N N . ARG A 1 175 ? -6.399 -7.830 -5.246 1.00 95.69 175 ARG A N 1
ATOM 1398 C CA . ARG A 1 175 ? -7.058 -7.664 -3.945 1.00 95.69 175 ARG A CA 1
ATOM 1399 C C . ARG A 1 175 ? -6.245 -8.376 -2.869 1.00 95.69 175 ARG A C 1
ATOM 1401 O O . ARG A 1 175 ? -5.980 -9.573 -3.001 1.00 95.69 175 ARG A O 1
ATOM 1408 N N . VAL A 1 176 ? -5.916 -7.648 -1.809 1.00 92.69 176 VAL A N 1
ATOM 1409 C CA . VAL A 1 176 ? -5.114 -8.113 -0.666 1.00 92.69 176 VAL A CA 1
ATOM 1410 C C . VAL A 1 176 ? -5.879 -7.984 0.644 1.00 92.69 176 VAL A C 1
ATOM 1412 O O . VAL A 1 176 ? -6.904 -7.269 0.712 1.00 92.69 176 VAL A O 1
#